Protein AF-A0A519U813-F1 (afdb_monomer_lite)

Secondary structure (DSSP, 8-state):
--STTTTB-TTSPBPTT--B-TT--HHHHIIIIIITT--HHHHHHHSSTT-TT-TTTTTPPTT--HHHHHHHHT-EEEETTEEEEHHHHHHHHHHHHHHHTT--HHHHHHHHHHHHHHHHH-HHHHHHHTTTTPPPPPHHHHHHHHHHHHHHHHHHHHHHHHHHHHHHH-SS------

Sequence (178 aa):
MLTEYSFHNSKGDAIKGATIDLSDQSGQKFIDNEIKNVGLFEYMGNAKGREPLDFKTRNIPVGLTQEGTEQYVYRGMPFEGEIASARDIGNYAAGYVAGVHGFGWGSSRFAFDALQTKQERGTWNTVLYYPFNRVREGLPSQQAQRAGHNIGHSIFQQGQSEREWQKITNPYPREPKW

Structure (mmCIF, N/CA/C/O backbone):
data_AF-A0A519U813-F1
#
_entry.id   AF-A0A519U813-F1
#
loop_
_atom_site.group_PDB
_atom_site.id
_atom_site.type_symbol
_atom_site.label_atom_id
_atom_site.label_alt_id
_atom_site.label_comp_id
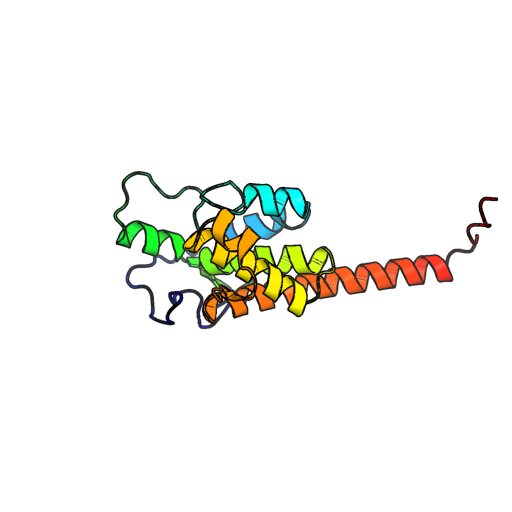_atom_site.label_asym_id
_atom_site.label_entity_id
_atom_site.label_seq_id
_atom_site.pdbx_PDB_ins_code
_atom_site.Cartn_x
_atom_site.Cartn_y
_atom_site.Cartn_z
_atom_site.occupancy
_atom_site.B_iso_or_equiv
_atom_site.auth_seq_id
_atom_site.auth_comp_id
_atom_site.auth_asym_id
_atom_site.auth_atom_id
_atom_site.pdbx_PDB_model_num
ATOM 1 N N . MET A 1 1 ? 0.295 -15.016 7.412 1.00 74.50 1 MET A N 1
ATOM 2 C CA . MET A 1 1 ? -0.099 -13.595 7.372 1.00 74.50 1 MET A CA 1
ATOM 3 C C . MET A 1 1 ? 0.806 -12.879 6.385 1.00 74.50 1 MET A C 1
ATOM 5 O O . MET A 1 1 ? 1.989 -13.197 6.400 1.00 74.50 1 MET A O 1
ATOM 9 N N . LEU A 1 2 ? 0.311 -11.935 5.568 1.00 78.56 2 LEU A N 1
ATOM 10 C CA . LEU A 1 2 ? 1.156 -11.225 4.581 1.00 78.56 2 LEU A CA 1
ATOM 11 C C . LEU A 1 2 ? 2.357 -10.522 5.238 1.00 78.56 2 LEU A C 1
ATOM 13 O O . LEU A 1 2 ? 3.467 -10.557 4.716 1.00 78.56 2 LEU A O 1
ATOM 17 N N . THR A 1 3 ? 2.142 -9.925 6.412 1.00 84.31 3 THR A N 1
ATOM 18 C CA . THR A 1 3 ? 3.210 -9.533 7.338 1.00 84.31 3 THR A CA 1
ATOM 19 C C . THR A 1 3 ? 2.815 -9.934 8.758 1.00 84.31 3 THR A C 1
ATOM 21 O O . THR A 1 3 ? 1.628 -10.075 9.063 1.00 84.31 3 THR A O 1
ATOM 24 N N . GLU A 1 4 ? 3.780 -10.068 9.671 1.00 84.00 4 GLU A N 1
ATOM 25 C CA . GLU A 1 4 ? 3.472 -10.254 11.102 1.00 84.00 4 GLU A CA 1
ATOM 26 C C . GLU A 1 4 ? 2.697 -9.055 11.695 1.00 84.00 4 GLU A C 1
ATOM 28 O O . GLU A 1 4 ? 2.051 -9.161 12.739 1.00 84.00 4 GLU A O 1
ATOM 33 N N . TYR A 1 5 ? 2.677 -7.924 10.979 1.00 85.56 5 TYR A N 1
ATOM 34 C CA . TYR A 1 5 ? 2.067 -6.673 11.403 1.00 85.56 5 TYR A CA 1
ATOM 35 C C . TYR A 1 5 ? 0.745 -6.314 10.708 1.00 85.56 5 TYR A C 1
ATOM 37 O O . TYR A 1 5 ? 0.252 -5.195 10.881 1.00 85.56 5 TYR A O 1
ATOM 45 N N . SER A 1 6 ? 0.119 -7.224 9.952 1.00 85.75 6 SER A N 1
ATOM 46 C CA . SER A 1 6 ? -1.095 -6.884 9.190 1.00 85.75 6 SER A CA 1
ATOM 47 C C . SER A 1 6 ? -2.217 -6.294 10.049 1.00 85.75 6 SER A C 1
ATOM 49 O O . SER A 1 6 ? -2.859 -5.339 9.614 1.00 85.75 6 SER A O 1
ATOM 51 N N . PHE A 1 7 ? -2.402 -6.762 11.285 1.00 92.81 7 PHE A N 1
ATOM 52 C CA . PHE A 1 7 ? -3.404 -6.232 12.224 1.00 92.81 7 PHE A CA 1
ATOM 53 C C . PHE A 1 7 ? -2.808 -5.343 13.323 1.00 92.81 7 PHE A C 1
ATOM 55 O O . PHE A 1 7 ? -3.398 -5.220 14.392 1.00 92.81 7 PHE A O 1
ATOM 62 N N . HIS A 1 8 ? -1.649 -4.729 13.079 1.00 90.94 8 HIS A N 1
ATOM 63 C CA . HIS A 1 8 ? -1.037 -3.777 14.000 1.00 90.94 8 HIS A CA 1
ATOM 64 C C . HIS A 1 8 ? -1.140 -2.349 13.460 1.00 90.94 8 HIS A C 1
ATOM 66 O O . HIS A 1 8 ? -0.935 -2.109 12.266 1.00 90.94 8 HIS A O 1
ATOM 72 N N . ASN A 1 9 ? -1.447 -1.397 14.342 1.00 85.25 9 ASN A N 1
ATOM 73 C CA . ASN A 1 9 ? -1.493 0.021 14.010 1.00 85.25 9 ASN A CA 1
ATOM 74 C C . ASN A 1 9 ? -0.095 0.578 13.682 1.00 85.25 9 ASN A C 1
ATOM 76 O O . ASN A 1 9 ? 0.922 -0.107 13.789 1.00 85.25 9 ASN A O 1
ATOM 80 N N . SER A 1 10 ? -0.011 1.859 13.318 1.00 78.69 10 SER A N 1
ATOM 81 C CA . SER A 1 10 ? 1.269 2.510 13.000 1.00 78.69 10 SER A CA 1
ATOM 82 C C . SER A 1 10 ? 2.272 2.548 14.165 1.00 78.69 10 SER A C 1
ATOM 84 O O . SER A 1 10 ? 3.465 2.718 13.913 1.00 78.69 10 SER A O 1
ATOM 86 N N . LYS A 1 11 ? 1.812 2.372 15.411 1.00 80.38 11 LYS A N 1
ATOM 87 C CA . LYS A 1 11 ? 2.636 2.275 16.628 1.00 80.38 11 LYS A CA 1
ATOM 88 C C . LYS A 1 11 ? 3.070 0.841 16.945 1.00 80.38 11 LYS A C 1
ATOM 90 O O . LYS A 1 11 ? 3.921 0.655 17.806 1.00 80.38 11 LYS A O 1
ATOM 95 N N . GLY A 1 12 ? 2.528 -0.149 16.235 1.00 80.81 12 GLY A N 1
ATOM 96 C CA . GLY A 1 12 ? 2.783 -1.563 16.480 1.00 80.81 12 GLY A CA 1
ATOM 97 C C . GLY A 1 12 ? 1.826 -2.210 17.483 1.00 80.81 12 GLY A C 1
ATOM 98 O O . GLY A 1 12 ? 2.085 -3.338 17.884 1.00 80.81 12 GLY A O 1
ATOM 99 N N . ASP A 1 13 ? 0.729 -1.553 17.874 1.00 87.81 13 ASP A N 1
ATOM 100 C CA . ASP A 1 13 ? -0.281 -2.158 18.752 1.00 87.81 13 ASP A CA 1
ATOM 101 C C . ASP A 1 13 ? -1.292 -2.967 17.938 1.00 87.81 13 ASP A C 1
ATOM 103 O O . ASP A 1 13 ? -1.748 -2.518 16.885 1.00 87.81 13 ASP A O 1
ATOM 107 N N . ALA A 1 14 ? -1.694 -4.134 18.440 1.00 89.75 14 ALA A N 1
ATOM 108 C CA . ALA A 1 14 ? -2.718 -4.949 17.796 1.00 89.75 14 ALA A CA 1
ATOM 109 C C . ALA A 1 14 ? -4.088 -4.246 17.805 1.00 89.75 14 ALA A C 1
ATOM 111 O O . ALA A 1 14 ? -4.540 -3.735 18.834 1.00 89.75 14 ALA A O 1
ATOM 112 N N . ILE A 1 15 ? -4.777 -4.272 16.666 1.00 92.31 15 ILE A N 1
ATOM 113 C CA . ILE A 1 15 ? -6.126 -3.729 16.512 1.00 92.31 15 ILE A CA 1
ATOM 114 C C . ILE A 1 15 ? -7.141 -4.700 17.107 1.00 92.31 15 ILE A C 1
ATOM 116 O O . ILE A 1 15 ? -7.275 -5.843 16.668 1.00 92.31 15 ILE A O 1
ATOM 120 N N . LYS A 1 16 ? -7.894 -4.230 18.101 1.00 91.88 16 LYS A N 1
ATOM 121 C CA . LYS A 1 16 ? -8.955 -5.013 18.741 1.00 91.88 16 LYS A CA 1
ATOM 122 C C . LYS A 1 16 ? -10.251 -4.905 17.938 1.00 91.88 16 LYS A C 1
ATOM 124 O O . LYS A 1 16 ? -10.664 -3.813 17.561 1.00 91.88 16 LYS A O 1
ATOM 129 N N . GLY A 1 17 ? -10.897 -6.046 17.702 1.00 91.06 17 GLY A N 1
ATOM 130 C CA . GLY A 1 17 ? -12.199 -6.112 17.030 1.00 91.06 17 GLY A CA 1
ATOM 131 C C . GLY A 1 17 ? -12.155 -6.039 15.501 1.00 91.06 17 GLY A C 1
ATOM 132 O O . GLY A 1 17 ? -13.211 -5.977 14.881 1.00 91.06 17 GLY A O 1
ATOM 133 N N . ALA A 1 18 ? -10.971 -6.076 14.876 1.00 91.00 18 ALA A N 1
ATOM 134 C CA . ALA A 1 18 ? -10.881 -6.264 13.430 1.00 91.00 18 ALA A CA 1
ATOM 135 C C . ALA A 1 18 ? -11.488 -7.624 13.042 1.00 91.00 18 ALA A C 1
ATOM 137 O O . ALA A 1 18 ? -11.147 -8.658 13.620 1.00 91.00 18 ALA A O 1
ATOM 138 N N . THR A 1 19 ? -12.397 -7.620 12.071 1.00 93.88 19 THR A N 1
ATOM 139 C CA . THR A 1 19 ? -13.039 -8.837 11.569 1.00 93.88 19 THR A CA 1
ATOM 140 C C . THR A 1 19 ? -12.174 -9.488 10.497 1.00 93.88 19 THR A C 1
ATOM 142 O O . THR A 1 19 ? -11.535 -8.793 9.711 1.00 93.88 19 THR A O 1
ATOM 145 N N . ILE A 1 20 ? -12.154 -10.820 10.452 1.00 95.50 20 ILE A N 1
ATOM 146 C CA . ILE A 1 20 ? -11.525 -11.589 9.373 1.00 95.50 20 ILE A CA 1
ATOM 147 C C . ILE A 1 20 ? -12.633 -12.344 8.649 1.00 95.50 20 ILE A C 1
ATOM 149 O O . ILE A 1 20 ? -13.294 -13.188 9.254 1.00 95.50 20 ILE A O 1
ATOM 153 N N . ASP A 1 21 ? -12.824 -12.046 7.369 1.00 96.62 21 ASP A N 1
ATOM 154 C CA . ASP A 1 21 ? -13.773 -12.744 6.508 1.00 96.62 21 ASP A CA 1
ATOM 155 C C . ASP A 1 21 ? -13.008 -13.607 5.500 1.00 96.62 21 ASP A C 1
ATOM 157 O O . ASP A 1 21 ? -12.400 -13.110 4.555 1.00 96.62 21 ASP A O 1
ATOM 161 N N . LEU A 1 22 ? -13.031 -14.927 5.705 1.00 96.62 22 LEU A N 1
ATOM 162 C CA . LEU A 1 22 ? -12.351 -15.889 4.830 1.00 96.62 22 LEU A CA 1
ATOM 163 C C . LEU A 1 22 ? -13.046 -16.067 3.470 1.00 96.62 22 LEU A C 1
ATOM 165 O O . LEU A 1 22 ? -12.470 -16.661 2.560 1.00 96.62 22 LEU A O 1
ATOM 169 N N . SER A 1 23 ? -14.271 -15.564 3.318 1.00 97.12 23 SER A N 1
ATOM 170 C CA . SER A 1 23 ? -14.996 -15.563 2.047 1.00 97.12 23 SER A CA 1
ATOM 171 C C . SER A 1 23 ? -14.751 -14.295 1.222 1.00 97.12 23 SER A C 1
ATOM 173 O O . SER A 1 23 ? -15.007 -14.293 0.015 1.00 97.12 23 SER A O 1
ATOM 175 N N . ASP A 1 24 ? -14.199 -13.241 1.834 1.00 96.62 24 ASP A N 1
ATOM 176 C CA . ASP A 1 24 ? -13.892 -11.986 1.155 1.00 96.62 24 ASP A CA 1
ATOM 177 C C . ASP A 1 24 ? -12.687 -12.158 0.216 1.00 96.62 24 ASP A C 1
ATOM 179 O O . ASP A 1 24 ? -11.536 -12.198 0.625 1.00 96.62 24 ASP A O 1
ATOM 183 N N . GLN A 1 25 ? -12.944 -12.249 -1.086 1.00 96.69 25 GLN A N 1
ATOM 184 C CA . GLN A 1 25 ? -11.894 -12.340 -2.110 1.00 96.69 25 GLN A CA 1
ATOM 185 C C . GLN A 1 25 ? -11.503 -10.966 -2.681 1.00 96.69 25 GLN A C 1
ATOM 187 O O . GLN A 1 25 ? -10.850 -10.887 -3.726 1.00 96.69 25 GLN A O 1
ATOM 192 N N . SER A 1 26 ? -11.947 -9.865 -2.066 1.00 96.62 26 SER A N 1
ATOM 193 C CA . SER A 1 26 ? -11.768 -8.520 -2.618 1.00 96.62 26 SER A CA 1
ATOM 194 C C . SER A 1 26 ? -10.303 -8.096 -2.689 1.00 96.62 26 SER A C 1
ATOM 196 O O . SER A 1 26 ? -9.937 -7.410 -3.641 1.00 96.62 26 SER A O 1
ATOM 198 N N . GLY A 1 27 ? -9.461 -8.542 -1.753 1.00 96.19 27 GLY A N 1
ATOM 199 C CA . GLY A 1 27 ? -8.024 -8.261 -1.749 1.00 96.19 27 GLY A CA 1
ATOM 200 C C . GLY A 1 27 ? -7.301 -8.837 -2.961 1.00 96.19 27 GLY A C 1
ATOM 201 O O . GLY A 1 27 ? -6.591 -8.123 -3.667 1.00 96.19 27 GLY A O 1
ATOM 202 N N . GLN A 1 28 ? -7.544 -10.117 -3.249 1.00 96.69 28 GLN A N 1
ATOM 203 C CA . GLN A 1 28 ? -6.954 -10.789 -4.406 1.00 96.69 28 GLN A CA 1
ATOM 204 C C . GLN A 1 28 ? -7.470 -10.184 -5.720 1.00 96.69 28 GLN A C 1
ATOM 206 O O . GLN A 1 28 ? -6.686 -9.806 -6.589 1.00 96.69 28 GLN A O 1
ATOM 211 N N . LYS A 1 29 ? -8.792 -9.981 -5.828 1.00 97.06 29 LYS A N 1
ATOM 212 C CA . LYS A 1 29 ? -9.416 -9.355 -7.006 1.00 97.06 29 LYS A CA 1
ATOM 213 C C . LYS A 1 29 ? -8.902 -7.940 -7.266 1.00 97.06 29 LYS A C 1
ATOM 215 O O . LYS A 1 29 ? -8.771 -7.560 -8.425 1.00 97.06 29 LYS A O 1
ATOM 220 N N . PHE A 1 30 ? -8.620 -7.174 -6.215 1.00 97.00 30 PHE A N 1
ATOM 221 C CA . PHE A 1 30 ? -8.056 -5.834 -6.334 1.00 97.00 30 PHE A CA 1
ATOM 222 C C . PHE A 1 30 ? -6.684 -5.868 -7.014 1.00 97.00 30 PHE A C 1
ATOM 224 O O . PHE A 1 30 ? -6.471 -5.152 -7.990 1.00 97.00 30 PHE A O 1
ATOM 231 N N . ILE A 1 31 ? -5.778 -6.745 -6.569 1.00 96.56 31 ILE A N 1
ATOM 232 C CA . ILE A 1 31 ? -4.461 -6.866 -7.204 1.00 96.56 31 ILE A CA 1
ATOM 233 C C . ILE A 1 31 ? -4.577 -7.354 -8.650 1.00 96.56 31 ILE A C 1
ATOM 235 O O . ILE A 1 31 ? -4.025 -6.725 -9.556 1.00 96.56 31 ILE A O 1
ATOM 239 N N . ASP A 1 32 ? -5.334 -8.426 -8.876 1.00 95.94 32 ASP A N 1
ATOM 240 C CA . ASP A 1 32 ? -5.379 -9.100 -10.175 1.00 95.94 32 ASP A CA 1
ATOM 241 C C . ASP A 1 32 ? -6.085 -8.281 -11.261 1.00 95.94 32 ASP A C 1
ATOM 243 O O . ASP A 1 32 ? -5.630 -8.262 -12.407 1.00 95.94 32 ASP A O 1
ATOM 247 N N . ASN A 1 33 ? -7.175 -7.595 -10.905 1.00 95.75 33 ASN A N 1
ATOM 248 C CA . ASN A 1 33 ? -8.047 -6.935 -11.877 1.00 95.75 33 ASN A CA 1
ATOM 249 C C . ASN A 1 33 ? -7.848 -5.419 -11.936 1.00 95.75 33 ASN A C 1
ATOM 251 O O . ASN A 1 33 ? -8.016 -4.834 -13.002 1.00 95.75 33 ASN A O 1
ATOM 255 N N . GLU A 1 34 ? -7.529 -4.778 -10.808 1.00 95.31 34 GLU A N 1
ATOM 256 C CA . GLU A 1 34 ? -7.496 -3.313 -10.710 1.00 95.31 34 GLU A CA 1
ATOM 257 C C . GLU A 1 34 ? -6.060 -2.768 -10.702 1.00 95.31 34 GLU A C 1
ATOM 259 O O . GLU A 1 34 ? -5.819 -1.691 -11.236 1.00 95.31 34 GLU A O 1
ATOM 264 N N . ILE A 1 35 ? -5.093 -3.502 -10.136 1.00 96.44 35 ILE A N 1
ATOM 265 C CA . ILE A 1 35 ? -3.718 -3.007 -9.943 1.00 96.44 35 ILE A CA 1
ATOM 266 C C . ILE A 1 35 ? -2.729 -3.519 -10.983 1.00 96.44 35 ILE A C 1
ATOM 268 O O . ILE A 1 35 ? -1.840 -2.774 -11.389 1.00 96.44 35 ILE A O 1
ATOM 272 N N . LYS A 1 36 ? -2.857 -4.764 -11.447 1.00 91.50 36 LYS A N 1
ATOM 273 C CA . LYS A 1 36 ? -1.840 -5.408 -12.293 1.00 91.50 36 LYS A CA 1
ATOM 274 C C . LYS A 1 36 ? -1.426 -4.592 -13.527 1.00 91.50 36 LYS A C 1
ATOM 276 O O . LYS A 1 36 ? -0.255 -4.627 -13.895 1.00 91.50 36 LYS A O 1
ATOM 281 N N . ASN A 1 37 ? -2.363 -3.845 -14.116 1.00 90.75 37 ASN A N 1
ATOM 282 C CA . ASN A 1 37 ? -2.164 -3.046 -15.331 1.00 90.75 37 ASN A CA 1
ATOM 283 C C . ASN A 1 37 ? -2.399 -1.537 -15.127 1.00 90.75 37 ASN A C 1
ATOM 285 O O . ASN A 1 37 ? -2.507 -0.804 -16.109 1.00 90.75 37 ASN A O 1
ATOM 289 N N . VAL A 1 38 ? -2.511 -1.068 -13.880 1.00 93.12 38 VAL A N 1
ATOM 290 C CA . VAL A 1 38 ? -2.798 0.345 -13.601 1.00 93.12 38 VAL A CA 1
ATOM 291 C C . VAL A 1 38 ? -1.609 1.229 -13.974 1.00 93.12 38 VAL A C 1
ATOM 293 O O . VAL A 1 38 ? -0.455 0.889 -13.702 1.00 93.12 38 VAL A O 1
ATOM 296 N N . GLY A 1 39 ? -1.875 2.395 -14.563 1.00 92.56 39 GLY A N 1
ATOM 297 C CA . GLY A 1 39 ? -0.831 3.390 -14.795 1.00 92.56 39 GLY A CA 1
ATOM 298 C C . GLY A 1 39 ? -0.383 4.061 -13.491 1.00 92.56 39 GLY A C 1
ATOM 299 O O . GLY A 1 39 ? -1.193 4.313 -12.601 1.00 92.56 39 GLY A O 1
ATOM 300 N N . LEU A 1 40 ? 0.896 4.437 -13.380 1.00 89.69 40 LEU A N 1
ATOM 301 C CA . LEU A 1 40 ? 1.428 5.122 -12.189 1.00 89.69 40 LEU A CA 1
ATOM 302 C C . LEU A 1 40 ? 0.616 6.365 -11.789 1.00 89.69 40 LEU A C 1
ATOM 304 O O . LEU A 1 40 ? 0.255 6.530 -10.625 1.00 89.69 40 LEU A O 1
ATOM 308 N N . PHE A 1 41 ? 0.334 7.252 -12.747 1.00 86.81 41 PHE A N 1
ATOM 309 C CA . PHE A 1 41 ? -0.386 8.498 -12.469 1.00 86.81 41 PHE A CA 1
ATOM 310 C C . PHE A 1 41 ? -1.850 8.255 -12.106 1.00 86.81 41 PHE A C 1
ATOM 312 O O . PHE A 1 41 ? -2.380 8.934 -11.228 1.00 86.81 41 PHE A O 1
ATOM 319 N N . GLU A 1 42 ? -2.478 7.266 -12.738 1.00 90.38 42 GLU A N 1
ATOM 320 C CA . GLU A 1 42 ? -3.828 6.822 -12.402 1.00 90.38 42 GLU A CA 1
ATOM 321 C C . GLU A 1 42 ? -3.877 6.288 -10.967 1.00 90.38 42 GLU A C 1
ATOM 323 O O . GLU A 1 42 ? -4.726 6.713 -10.180 1.00 90.38 42 GLU A O 1
ATOM 328 N N . TYR A 1 43 ? -2.909 5.453 -10.582 1.00 91.56 43 TYR A N 1
ATOM 329 C CA . TYR A 1 43 ? -2.791 4.961 -9.214 1.00 91.56 43 TYR A CA 1
ATOM 330 C C . TYR A 1 43 ? -2.616 6.107 -8.210 1.00 91.56 43 TYR A C 1
ATOM 332 O O . TYR A 1 43 ? -3.387 6.237 -7.262 1.00 91.56 43 TYR A O 1
ATOM 340 N N . MET A 1 44 ? -1.661 7.014 -8.440 1.00 85.00 44 MET A N 1
ATOM 341 C CA . MET A 1 44 ? -1.424 8.174 -7.562 1.00 85.00 44 MET A CA 1
ATOM 342 C C . MET A 1 44 ? -2.630 9.129 -7.472 1.00 85.00 44 MET A C 1
ATOM 344 O O . MET A 1 44 ? -2.829 9.819 -6.461 1.00 85.00 44 MET A O 1
ATOM 348 N N . GLY A 1 45 ? -3.427 9.204 -8.540 1.00 84.31 45 GLY A N 1
ATOM 349 C CA . GLY A 1 45 ? -4.672 9.959 -8.590 1.00 84.31 45 GLY A CA 1
ATOM 350 C C . GLY A 1 45 ? -5.730 9.386 -7.652 1.00 84.31 45 GLY A C 1
ATOM 351 O O . GLY A 1 45 ? -6.299 10.153 -6.875 1.00 84.31 45 GLY A O 1
ATOM 352 N N . ASN A 1 46 ? -5.901 8.060 -7.674 1.00 88.50 46 ASN A N 1
ATOM 353 C CA . ASN A 1 46 ? -7.057 7.352 -7.114 1.00 88.50 46 ASN A CA 1
ATOM 354 C C . ASN A 1 46 ? -6.762 6.490 -5.866 1.00 88.50 46 ASN A C 1
ATOM 356 O O . ASN A 1 46 ? -7.668 5.846 -5.347 1.00 88.50 46 ASN A O 1
ATOM 360 N N . ALA A 1 47 ? -5.523 6.435 -5.367 1.00 85.94 47 ALA A N 1
ATOM 361 C CA . ALA A 1 47 ? -5.136 5.613 -4.208 1.00 85.94 47 ALA A CA 1
ATOM 362 C C . ALA A 1 47 ? -5.094 6.392 -2.875 1.00 85.94 47 ALA A C 1
ATOM 364 O O . ALA A 1 47 ? -4.207 6.185 -2.044 1.00 85.94 47 ALA A O 1
ATOM 365 N N . LYS A 1 48 ? -6.006 7.350 -2.670 1.00 83.38 48 LYS A N 1
ATOM 366 C CA . LYS A 1 48 ? -6.046 8.204 -1.466 1.00 83.38 48 LYS A CA 1
ATOM 367 C C . LYS A 1 48 ? -7.475 8.561 -1.068 1.00 83.38 48 LYS A C 1
ATOM 369 O O . LYS A 1 48 ? -8.306 8.753 -1.933 1.00 83.38 48 LYS A O 1
ATOM 374 N N . GLY A 1 49 ? -7.739 8.770 0.218 1.00 76.69 49 GLY A N 1
ATOM 375 C CA . GLY A 1 49 ? -8.923 9.504 0.676 1.00 76.69 49 GLY A CA 1
ATOM 376 C C . GLY A 1 49 ? -10.273 8.897 0.276 1.00 76.69 49 GLY A C 1
ATOM 377 O O . GLY A 1 49 ? -11.178 9.657 -0.047 1.00 76.69 49 GLY A O 1
ATOM 378 N N . ARG A 1 50 ? -10.419 7.565 0.342 1.00 82.75 50 ARG A N 1
ATOM 379 C CA . ARG A 1 50 ? -11.630 6.799 -0.050 1.00 82.75 50 ARG A CA 1
ATOM 380 C C . ARG A 1 50 ? -11.892 6.691 -1.551 1.00 82.75 50 ARG A C 1
ATOM 382 O O . ARG A 1 50 ? -12.939 6.179 -1.941 1.00 82.75 50 ARG A O 1
ATOM 389 N N . GLU A 1 51 ? -10.948 7.126 -2.374 1.00 87.69 51 GLU A N 1
ATOM 390 C CA . GLU A 1 51 ? -10.983 6.907 -3.819 1.00 87.69 51 GLU A CA 1
ATOM 391 C C . GLU A 1 51 ? -10.888 5.399 -4.163 1.00 87.69 51 GLU A C 1
ATOM 393 O O . GLU A 1 51 ? -10.466 4.596 -3.320 1.00 87.69 51 GLU A O 1
ATOM 398 N N . PRO A 1 52 ? -11.263 4.974 -5.387 1.00 88.75 52 PRO A N 1
ATOM 399 C CA . PRO A 1 52 ? -11.437 3.556 -5.729 1.00 88.75 52 PRO A CA 1
ATOM 400 C C . PRO A 1 52 ? -10.222 2.647 -5.484 1.00 88.75 52 PRO A C 1
ATOM 402 O O . PRO A 1 52 ? -10.396 1.475 -5.132 1.00 88.75 52 PRO A O 1
ATOM 405 N N . LEU A 1 53 ? -9.002 3.183 -5.628 1.00 91.69 53 LEU A N 1
ATOM 406 C CA . LEU A 1 53 ? -7.755 2.435 -5.436 1.00 91.69 53 LEU A CA 1
ATOM 407 C C . LEU A 1 53 ? -7.194 2.558 -4.010 1.00 91.69 53 LEU A C 1
ATOM 409 O O . LEU A 1 53 ? -6.178 1.944 -3.691 1.00 91.69 53 LEU A O 1
ATOM 413 N N . ASP A 1 54 ? -7.854 3.305 -3.118 1.00 90.88 54 ASP A N 1
ATOM 414 C CA . ASP A 1 54 ? -7.540 3.328 -1.687 1.00 90.88 54 ASP A CA 1
ATOM 415 C C . ASP A 1 54 ? -8.202 2.134 -0.981 1.00 90.88 54 ASP A C 1
ATOM 417 O O . ASP A 1 54 ? -9.155 2.275 -0.215 1.00 90.88 54 ASP A O 1
ATOM 421 N N . PHE A 1 55 ? -7.713 0.921 -1.259 1.00 95.12 55 PHE A N 1
ATOM 422 C CA . PHE A 1 55 ? -8.342 -0.343 -0.843 1.00 95.12 55 PHE A CA 1
ATOM 423 C C . PHE A 1 55 ? -8.715 -0.422 0.649 1.00 95.12 55 PHE A C 1
ATOM 425 O O . PHE A 1 55 ? -9.739 -1.001 1.036 1.00 95.12 55 PHE A O 1
ATOM 432 N N . LYS A 1 56 ? -7.888 0.184 1.504 1.00 91.88 56 LYS A N 1
ATOM 433 C CA . LYS A 1 56 ? -8.083 0.175 2.956 1.00 91.88 56 LYS A CA 1
ATOM 434 C C . LYS A 1 56 ? -9.264 1.041 3.396 1.00 91.88 56 LYS A C 1
ATOM 436 O O . LYS A 1 56 ? -9.921 0.687 4.370 1.00 91.88 56 LYS A O 1
ATOM 441 N N . THR A 1 57 ? -9.565 2.129 2.682 1.00 91.12 57 THR A N 1
ATOM 442 C CA . THR A 1 57 ? -10.647 3.058 3.046 1.00 91.12 57 THR A CA 1
ATOM 443 C C . THR A 1 57 ? -11.843 3.041 2.093 1.00 91.12 57 THR A C 1
ATOM 445 O O . THR A 1 57 ? -12.892 3.603 2.423 1.00 91.12 57 THR A O 1
ATOM 448 N N . ARG A 1 58 ? -11.726 2.383 0.934 1.00 89.56 58 ARG A N 1
ATOM 449 C CA . ARG A 1 58 ? -12.826 2.276 -0.025 1.00 89.56 58 ARG A CA 1
ATOM 450 C C . ARG A 1 58 ? -14.029 1.575 0.599 1.00 89.56 58 ARG A C 1
ATOM 452 O O . ARG A 1 58 ? -13.893 0.605 1.351 1.00 89.56 58 ARG A O 1
ATOM 459 N N . ASN A 1 59 ? -15.214 2.075 0.262 1.00 89.81 59 ASN A N 1
ATOM 460 C CA . ASN A 1 59 ? -16.501 1.562 0.734 1.00 89.81 59 ASN A CA 1
ATOM 461 C C . ASN A 1 59 ? -16.667 1.532 2.264 1.00 89.81 59 ASN A C 1
ATOM 463 O O . ASN A 1 59 ? -17.521 0.798 2.754 1.00 89.81 59 ASN A O 1
ATOM 467 N N . ILE A 1 60 ? -15.892 2.322 3.025 1.00 89.94 60 ILE A N 1
ATOM 468 C CA . ILE A 1 60 ? -16.158 2.516 4.458 1.00 89.94 60 ILE A CA 1
ATOM 469 C C . ILE A 1 60 ? -17.626 2.947 4.636 1.00 89.94 60 ILE A C 1
ATOM 471 O O . ILE A 1 60 ? -18.023 3.965 4.055 1.00 89.94 60 ILE A O 1
ATOM 475 N N . PRO A 1 61 ? -18.422 2.229 5.452 1.00 89.44 61 PRO A N 1
ATOM 476 C CA . PRO A 1 61 ? -19.787 2.628 5.760 1.00 89.44 61 PRO A CA 1
ATOM 477 C C . PRO A 1 61 ? -19.857 4.031 6.374 1.00 89.44 61 PRO A C 1
ATOM 479 O O . PRO A 1 61 ? -19.043 4.416 7.219 1.00 89.44 61 PRO A O 1
ATOM 482 N N . VAL A 1 62 ? -20.855 4.809 5.958 1.00 88.88 62 VAL A N 1
ATOM 483 C CA . VAL A 1 62 ? -21.118 6.131 6.539 1.00 88.88 62 VAL A CA 1
ATOM 484 C C . VAL A 1 62 ? -21.660 5.960 7.960 1.00 88.88 62 VAL A C 1
ATOM 486 O O . VAL A 1 62 ? -22.477 5.080 8.215 1.00 88.88 62 VAL A O 1
ATOM 489 N N . GLY A 1 63 ? -21.217 6.816 8.883 1.00 88.88 63 GLY A N 1
ATOM 490 C CA . GLY A 1 63 ? -21.719 6.836 10.261 1.00 88.88 63 GLY A CA 1
ATOM 491 C C . GLY A 1 63 ? -21.004 5.893 11.231 1.00 88.88 63 GLY A C 1
ATOM 492 O O . GLY A 1 63 ? -21.438 5.779 12.374 1.00 88.88 63 GLY A O 1
ATOM 493 N N . LEU A 1 64 ? -19.907 5.243 10.821 1.00 90.06 64 LEU A N 1
ATOM 494 C CA . LEU A 1 64 ? -19.066 4.494 11.756 1.00 90.06 64 LEU A CA 1
ATOM 495 C C . LEU A 1 64 ? -18.415 5.415 12.793 1.00 90.06 64 LEU A C 1
ATOM 497 O O . LEU A 1 64 ? -18.025 6.548 12.499 1.00 90.06 64 LEU A O 1
ATOM 501 N N . THR A 1 65 ? -18.238 4.882 14.002 1.00 94.31 65 THR A N 1
ATOM 502 C CA . THR A 1 65 ? -17.384 5.494 15.022 1.00 94.31 65 THR A CA 1
ATOM 503 C C . THR A 1 65 ? -15.923 5.503 14.557 1.00 94.31 65 THR A C 1
ATOM 505 O O . THR A 1 65 ? -15.547 4.831 13.589 1.00 94.31 65 THR A O 1
ATOM 508 N N . GLN A 1 66 ? -15.068 6.251 15.258 1.00 89.50 66 GLN A N 1
ATOM 509 C CA . GLN A 1 66 ? -13.625 6.221 15.003 1.00 89.50 66 GLN A CA 1
ATOM 510 C C . GLN A 1 66 ? -13.063 4.795 15.129 1.00 89.50 66 GLN A C 1
ATOM 512 O O . GLN A 1 66 ? -12.320 4.354 14.257 1.00 89.50 66 GLN A O 1
ATOM 517 N N . GLU A 1 67 ? -13.477 4.063 16.164 1.00 90.69 67 GLU A N 1
ATOM 518 C CA . GLU A 1 67 ? -13.087 2.666 16.377 1.00 90.69 67 GLU A CA 1
ATOM 519 C C . GLU A 1 67 ? -13.589 1.756 15.249 1.00 90.69 67 GLU A C 1
ATOM 521 O O . GLU A 1 67 ? -12.808 0.995 14.687 1.00 90.69 67 GLU A O 1
ATOM 526 N N . GLY A 1 68 ? -14.857 1.882 14.839 1.00 93.25 68 GLY A N 1
ATOM 527 C CA . GLY A 1 68 ? -15.399 1.092 13.728 1.00 93.25 68 GLY A CA 1
ATOM 528 C C . GLY A 1 68 ? -14.696 1.384 12.399 1.00 93.25 68 GLY A C 1
ATOM 529 O O . GLY A 1 68 ? -14.477 0.485 11.589 1.00 93.25 68 GLY A O 1
ATOM 530 N N . THR A 1 69 ? -14.280 2.635 12.188 1.00 92.38 69 THR A N 1
ATOM 531 C CA . THR A 1 69 ? -13.474 3.027 11.025 1.00 92.38 69 THR A CA 1
ATOM 532 C C . THR A 1 69 ? -12.099 2.363 11.060 1.00 92.38 69 THR A C 1
ATOM 534 O O . THR A 1 69 ? -11.646 1.847 10.039 1.00 92.38 69 THR A O 1
ATOM 537 N N . GLU A 1 70 ? -11.440 2.345 12.222 1.00 92.06 70 GLU A N 1
ATOM 538 C CA . GLU A 1 70 ? -10.161 1.657 12.398 1.00 92.06 70 GLU A CA 1
ATOM 539 C C . GLU A 1 70 ? -10.323 0.152 12.153 1.00 92.06 70 GLU A C 1
ATOM 541 O O . GLU A 1 70 ? -9.657 -0.400 11.283 1.00 92.06 70 GLU A O 1
ATOM 546 N N . GLN A 1 71 ? -11.290 -0.502 12.795 1.00 94.19 71 GLN A N 1
ATOM 547 C CA . GLN A 1 71 ? -11.578 -1.924 12.581 1.00 94.19 71 GLN A CA 1
ATOM 548 C C . GLN A 1 71 ? -11.820 -2.259 11.101 1.00 94.19 71 GLN A C 1
ATOM 550 O O . GLN A 1 71 ? -11.292 -3.256 10.612 1.00 94.19 71 GLN A O 1
ATOM 555 N N . TYR A 1 72 ? -12.535 -1.407 10.358 1.00 94.38 72 TYR A N 1
ATOM 556 C CA . TYR A 1 72 ? -12.760 -1.602 8.923 1.00 94.38 72 TYR A CA 1
ATOM 557 C C . TYR A 1 72 ? -11.479 -1.461 8.085 1.00 94.38 72 TYR A C 1
ATOM 559 O O . TYR A 1 72 ? -11.258 -2.241 7.155 1.00 94.38 72 TYR A O 1
ATOM 567 N N . VAL A 1 73 ? -10.617 -0.486 8.396 1.00 94.19 73 VAL A N 1
ATOM 568 C CA . VAL A 1 73 ? -9.312 -0.304 7.725 1.00 94.19 73 VAL A CA 1
ATOM 569 C C . VAL A 1 73 ? -8.420 -1.532 7.908 1.00 94.19 73 VAL A C 1
ATOM 571 O O . VAL A 1 73 ? -7.669 -1.900 7.001 1.00 94.19 73 VAL A O 1
ATOM 574 N N . TYR A 1 74 ? -8.534 -2.184 9.062 1.00 95.38 74 TYR A N 1
ATOM 575 C CA . TYR A 1 74 ? -7.791 -3.392 9.396 1.00 95.38 74 TYR A CA 1
ATOM 576 C C . TYR A 1 74 ? -8.589 -4.681 9.182 1.00 95.38 74 TYR A C 1
ATOM 578 O O . TYR A 1 74 ? -8.122 -5.726 9.619 1.00 95.38 74 TYR A O 1
ATOM 586 N N . ARG A 1 75 ? -9.737 -4.659 8.489 1.00 95.88 75 ARG A N 1
ATOM 587 C CA . ARG A 1 75 ? -10.488 -5.886 8.172 1.00 95.88 75 ARG A CA 1
ATOM 588 C C . ARG A 1 75 ? -9.607 -6.871 7.399 1.00 95.88 75 ARG A C 1
ATOM 590 O O . ARG A 1 75 ? -8.845 -6.465 6.518 1.00 95.88 75 ARG A O 1
ATOM 597 N N . GLY A 1 76 ? -9.693 -8.140 7.762 1.00 96.25 76 GLY A N 1
ATOM 598 C CA . GLY A 1 76 ? -8.866 -9.224 7.258 1.00 96.25 76 GLY A CA 1
ATOM 599 C C . GLY A 1 76 ? -9.559 -10.058 6.196 1.00 96.25 76 GLY A C 1
ATOM 600 O O . GLY A 1 76 ? -10.763 -10.286 6.273 1.00 96.25 76 GLY A O 1
ATOM 601 N N . MET A 1 77 ? -8.774 -10.549 5.244 1.00 97.50 77 MET A N 1
ATOM 602 C CA . MET A 1 77 ? -9.233 -11.416 4.162 1.00 97.50 77 MET A CA 1
ATOM 603 C C . MET A 1 77 ? -8.087 -12.286 3.619 1.00 97.50 77 MET A C 1
ATOM 605 O O . MET A 1 77 ? -6.917 -11.954 3.852 1.00 97.50 77 MET A O 1
ATOM 609 N N . PRO A 1 78 ? -8.380 -13.385 2.902 1.00 97.25 78 PRO A N 1
ATOM 610 C CA . PRO A 1 78 ? -7.371 -14.152 2.187 1.00 97.25 78 PRO A CA 1
ATOM 611 C C . PRO A 1 78 ? -6.684 -13.332 1.088 1.00 97.25 78 PRO A C 1
ATOM 613 O O . PRO A 1 78 ? -7.331 -12.612 0.32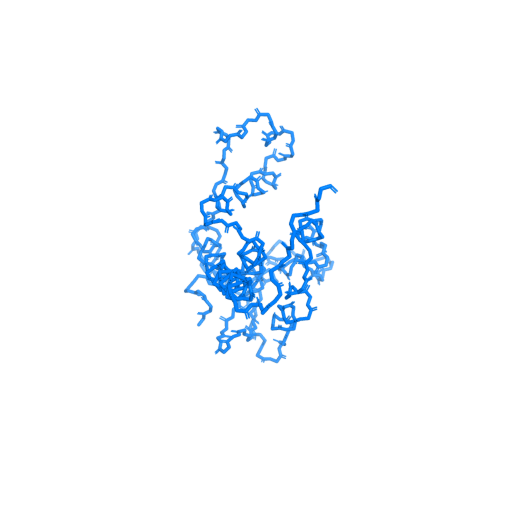5 1.00 97.25 78 PRO A O 1
ATOM 616 N N . PHE A 1 79 ? -5.365 -13.466 0.992 1.00 96.75 79 PHE A N 1
ATOM 617 C CA . PHE A 1 79 ? -4.524 -12.802 0.005 1.00 96.75 79 PHE A CA 1
ATOM 618 C C . PHE A 1 79 ? -3.226 -13.595 -0.195 1.00 96.75 79 PHE A C 1
ATOM 620 O O . PHE A 1 79 ? -2.533 -13.873 0.780 1.00 96.75 79 PHE A O 1
ATOM 627 N N . GLU A 1 80 ? -2.905 -13.981 -1.436 1.00 92.31 80 GLU A N 1
ATOM 628 C CA . GLU A 1 80 ? -1.688 -14.748 -1.780 1.00 92.31 80 GLU A CA 1
ATOM 629 C C . GLU A 1 80 ? -1.450 -16.011 -0.916 1.00 92.31 80 GLU A C 1
ATOM 631 O O . GLU A 1 80 ? -0.322 -16.361 -0.583 1.00 92.31 80 GLU A O 1
ATOM 636 N N . GLY A 1 81 ? -2.522 -16.719 -0.542 1.00 91.25 81 GLY A N 1
ATOM 637 C CA . GLY A 1 81 ? -2.446 -17.927 0.297 1.00 91.25 81 GLY A CA 1
ATOM 638 C C . GLY A 1 81 ? -2.311 -17.658 1.801 1.00 91.25 81 GLY A C 1
ATOM 639 O O . GLY A 1 81 ? -2.327 -18.594 2.594 1.00 91.25 81 GLY A O 1
ATOM 640 N N . GLU A 1 82 ? -2.251 -16.390 2.199 1.00 93.69 82 GLU A N 1
ATOM 641 C CA . GLU A 1 82 ? -2.163 -15.931 3.581 1.00 93.69 82 GLU A CA 1
ATOM 642 C C . GLU A 1 82 ? -3.409 -15.124 3.979 1.00 93.69 82 GLU A C 1
ATOM 644 O O . GLU A 1 82 ? -4.284 -14.848 3.164 1.00 93.69 82 GLU A O 1
ATOM 649 N N . ILE A 1 83 ? -3.498 -14.713 5.247 1.00 94.94 83 ILE A N 1
ATOM 650 C CA . ILE A 1 83 ? -4.460 -13.693 5.694 1.00 94.94 83 ILE A CA 1
ATOM 651 C C . ILE A 1 83 ? -3.753 -12.334 5.736 1.00 94.94 83 ILE A 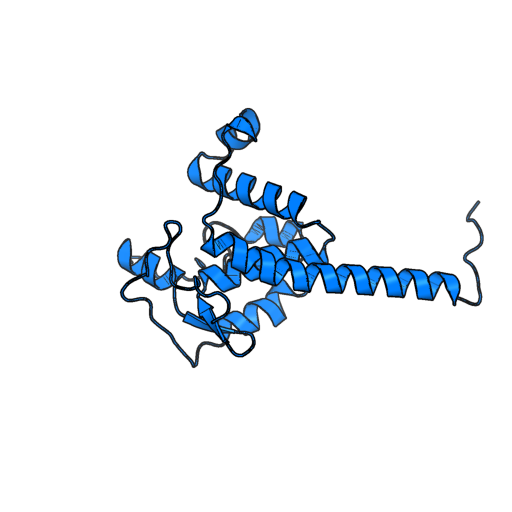C 1
ATOM 653 O O . ILE A 1 83 ? -2.646 -12.217 6.272 1.00 94.94 83 ILE A O 1
ATOM 657 N N . ALA A 1 84 ? -4.390 -11.300 5.192 1.00 95.62 84 ALA A N 1
ATOM 658 C CA . ALA A 1 84 ? -3.885 -9.932 5.195 1.00 95.62 84 ALA A CA 1
ATOM 659 C C . ALA A 1 84 ? -4.994 -8.944 5.560 1.00 95.62 84 ALA A C 1
ATOM 661 O O . ALA A 1 84 ? -6.171 -9.185 5.290 1.00 95.62 84 ALA A O 1
ATOM 662 N N . SER A 1 85 ? -4.620 -7.814 6.158 1.00 96.31 85 SER A N 1
ATOM 663 C CA . SER A 1 85 ? -5.563 -6.718 6.371 1.00 96.31 85 SER A CA 1
ATOM 664 C C . SER A 1 85 ? -5.706 -5.869 5.112 1.00 96.31 85 SER A C 1
ATOM 666 O O . SER A 1 85 ? -4.784 -5.775 4.298 1.00 96.31 85 SER A O 1
ATOM 668 N N . ALA A 1 86 ? -6.832 -5.171 4.978 1.00 95.88 8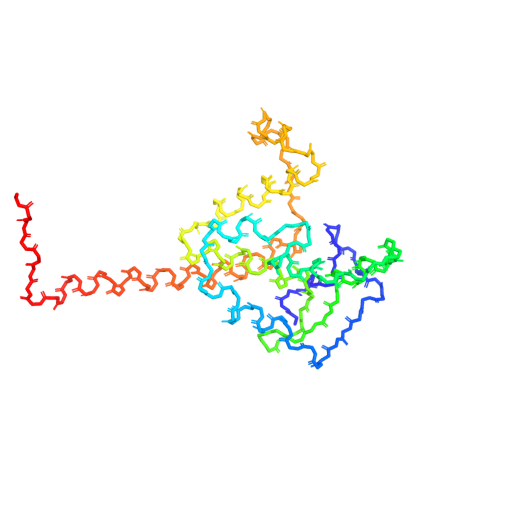6 ALA A N 1
ATOM 669 C CA . ALA A 1 86 ? -7.038 -4.242 3.875 1.00 95.88 86 ALA A CA 1
ATOM 670 C C . ALA A 1 86 ? -5.976 -3.126 3.834 1.00 95.88 86 ALA A C 1
ATOM 672 O O . ALA A 1 86 ? -5.539 -2.729 2.752 1.00 95.88 86 ALA A O 1
ATOM 673 N N . ARG A 1 87 ? -5.491 -2.658 4.995 1.00 94.56 87 ARG A N 1
ATOM 674 C CA . ARG A 1 87 ? -4.318 -1.769 5.076 1.00 94.56 87 ARG A CA 1
ATOM 675 C C . ARG A 1 87 ? -3.100 -2.377 4.384 1.00 94.56 87 ARG A C 1
ATOM 677 O O . ARG A 1 87 ? -2.471 -1.702 3.570 1.00 94.56 87 ARG A O 1
ATOM 684 N N . ASP A 1 88 ? -2.758 -3.612 4.731 1.00 95.44 88 ASP A N 1
ATOM 685 C CA . ASP A 1 88 ? -1.569 -4.279 4.205 1.00 95.44 88 ASP A CA 1
ATOM 686 C C . ASP A 1 88 ? -1.676 -4.553 2.710 1.00 95.44 88 ASP A C 1
ATOM 688 O O . ASP A 1 88 ? -0.719 -4.297 1.989 1.00 95.44 88 ASP A O 1
ATOM 692 N N . ILE A 1 89 ? -2.849 -4.955 2.224 1.00 96.88 89 ILE A N 1
ATOM 693 C CA . ILE A 1 89 ? -3.098 -5.139 0.788 1.00 96.88 89 ILE A CA 1
ATOM 694 C C . ILE A 1 89 ? -2.940 -3.811 0.031 1.00 96.88 89 ILE A C 1
ATOM 696 O O . ILE A 1 89 ? -2.289 -3.766 -1.010 1.00 96.88 89 ILE A O 1
ATOM 700 N N . GLY A 1 90 ? -3.466 -2.701 0.563 1.00 95.31 90 GLY A N 1
ATOM 701 C CA . GLY A 1 90 ? -3.278 -1.378 -0.047 1.00 95.31 90 GLY A CA 1
ATOM 702 C C . GLY A 1 90 ? -1.809 -0.929 -0.072 1.00 95.31 90 GLY A C 1
ATOM 703 O O . GLY A 1 90 ? -1.333 -0.371 -1.060 1.00 95.31 90 GLY A O 1
ATOM 704 N N . ASN A 1 91 ? -1.059 -1.215 0.992 1.00 95.25 91 ASN A N 1
ATOM 705 C CA . ASN A 1 91 ? 0.375 -0.934 1.063 1.00 95.25 91 ASN A CA 1
ATOM 706 C C . ASN A 1 91 ? 1.191 -1.819 0.113 1.00 95.25 91 ASN A C 1
ATOM 708 O O . ASN A 1 91 ? 2.092 -1.323 -0.564 1.00 95.25 91 ASN A O 1
ATOM 712 N N . TYR A 1 92 ? 0.843 -3.101 0.024 1.00 96.69 92 TYR A N 1
ATOM 713 C CA . TYR A 1 92 ? 1.395 -4.038 -0.944 1.00 96.69 92 TYR A CA 1
ATOM 714 C C . TYR A 1 92 ? 1.161 -3.544 -2.373 1.00 96.69 92 TYR A C 1
ATOM 716 O O . TYR A 1 92 ? 2.114 -3.454 -3.143 1.00 96.69 92 TYR A O 1
ATOM 724 N N . ALA A 1 93 ? -0.060 -3.114 -2.709 1.00 96.81 93 ALA A N 1
ATOM 725 C CA . ALA A 1 93 ? -0.382 -2.543 -4.016 1.00 96.81 93 ALA A CA 1
ATOM 726 C C . ALA A 1 93 ? 0.478 -1.313 -4.346 1.00 96.81 93 ALA A C 1
ATOM 728 O O . ALA A 1 93 ? 1.032 -1.226 -5.440 1.00 96.81 93 ALA A O 1
ATOM 729 N N . ALA A 1 94 ? 0.667 -0.394 -3.392 1.00 95.31 94 ALA A N 1
ATOM 730 C CA . ALA A 1 94 ? 1.521 0.779 -3.592 1.00 95.31 94 ALA A CA 1
ATOM 731 C C . ALA A 1 94 ? 2.979 0.385 -3.883 1.00 95.31 94 ALA A C 1
ATOM 733 O O . ALA A 1 94 ? 3.611 0.939 -4.787 1.00 95.31 94 ALA A O 1
ATOM 734 N N . GLY A 1 95 ? 3.492 -0.601 -3.141 1.00 96.81 95 GLY A N 1
ATOM 735 C CA . GLY A 1 95 ? 4.792 -1.214 -3.384 1.00 96.81 95 GLY A CA 1
ATOM 736 C C . GLY A 1 95 ? 4.895 -1.819 -4.781 1.00 96.81 95 GLY A C 1
ATOM 737 O O . GLY A 1 95 ? 5.810 -1.480 -5.532 1.00 96.81 95 GLY A O 1
ATOM 738 N N . TYR A 1 96 ? 3.933 -2.671 -5.136 1.00 97.69 96 TYR A N 1
ATOM 739 C CA . TYR A 1 96 ? 3.854 -3.355 -6.422 1.00 97.69 96 TYR A CA 1
ATOM 740 C C . TYR A 1 96 ? 3.862 -2.365 -7.587 1.00 97.69 96 TYR A C 1
ATOM 742 O O . TYR A 1 96 ? 4.715 -2.476 -8.467 1.00 97.69 96 TYR A O 1
ATOM 750 N N . VAL A 1 97 ? 2.993 -1.346 -7.555 1.00 97.19 97 VAL A N 1
ATOM 751 C CA . VAL A 1 97 ? 2.900 -0.320 -8.607 1.00 97.19 97 VAL A CA 1
ATOM 752 C C . VAL A 1 97 ? 4.220 0.433 -8.766 1.00 97.19 97 VAL A C 1
ATOM 754 O O . VAL A 1 97 ? 4.677 0.627 -9.893 1.00 97.19 97 VAL A O 1
ATOM 757 N N . ALA A 1 98 ? 4.869 0.826 -7.667 1.00 96.19 98 ALA A N 1
ATOM 758 C CA . ALA A 1 98 ? 6.176 1.476 -7.735 1.00 96.19 98 ALA A CA 1
ATOM 759 C C . ALA A 1 98 ? 7.242 0.547 -8.348 1.00 96.19 98 ALA A C 1
ATOM 761 O O . ALA A 1 98 ? 8.030 0.972 -9.197 1.00 96.19 98 ALA A O 1
ATOM 762 N N . GLY A 1 99 ? 7.231 -0.731 -7.962 1.00 96.81 99 GLY A N 1
ATOM 763 C CA . GLY A 1 99 ? 8.146 -1.750 -8.466 1.00 96.81 99 GLY A CA 1
ATOM 764 C C . GLY A 1 99 ? 8.010 -1.989 -9.972 1.00 96.81 99 GLY A C 1
ATOM 765 O O . GLY A 1 99 ? 9.012 -1.895 -10.682 1.00 96.81 99 GLY A O 1
ATOM 766 N N . VAL A 1 100 ? 6.791 -2.236 -10.474 1.00 96.81 100 VAL A N 1
ATOM 767 C CA . VAL A 1 100 ? 6.549 -2.517 -11.908 1.00 96.81 100 VAL A CA 1
ATOM 768 C C . VAL A 1 100 ? 6.858 -1.320 -12.809 1.00 96.81 100 VAL A C 1
ATOM 770 O O . VAL A 1 100 ? 7.206 -1.498 -13.973 1.00 96.81 100 VAL A O 1
ATOM 773 N N . HIS A 1 101 ? 6.805 -0.100 -12.265 1.00 95.25 101 HIS A N 1
ATOM 774 C CA . HIS A 1 101 ? 7.218 1.124 -12.958 1.00 95.25 101 HIS A CA 1
ATOM 775 C C . HIS A 1 101 ? 8.718 1.438 -12.808 1.00 95.25 101 HIS A C 1
ATOM 777 O O . HIS A 1 101 ? 9.173 2.499 -13.232 1.00 95.25 101 HIS A O 1
ATOM 783 N N . GLY A 1 102 ? 9.503 0.525 -12.228 1.00 93.69 102 GLY A N 1
ATOM 784 C CA . GLY A 1 102 ? 10.962 0.607 -12.198 1.00 93.69 102 GLY A CA 1
ATOM 785 C C . GLY A 1 102 ? 11.544 1.494 -11.098 1.00 93.69 102 GLY A C 1
ATOM 786 O O . GLY A 1 102 ? 12.754 1.723 -11.083 1.00 93.69 102 GLY A O 1
ATOM 787 N N . PHE A 1 103 ? 10.740 1.975 -10.145 1.00 94.81 103 PHE A N 1
ATOM 788 C CA . PHE A 1 103 ? 11.287 2.699 -9.001 1.00 94.81 103 PHE A CA 1
ATOM 789 C C . PHE A 1 103 ? 12.080 1.737 -8.121 1.00 94.81 103 PHE A C 1
ATOM 791 O O . PHE A 1 103 ? 11.599 0.667 -7.758 1.00 94.81 103 PHE A O 1
ATOM 798 N N . GLY A 1 104 ? 13.296 2.121 -7.737 1.00 94.56 104 GLY A N 1
ATOM 799 C CA . GLY A 1 104 ? 14.037 1.420 -6.694 1.00 94.56 104 GLY A CA 1
ATOM 800 C C . GLY A 1 104 ? 13.354 1.553 -5.328 1.00 94.56 104 GLY A C 1
ATOM 801 O O . GLY A 1 104 ? 12.479 2.396 -5.113 1.00 94.56 104 GLY A O 1
ATOM 802 N N . TRP A 1 105 ? 13.777 0.741 -4.361 1.00 95.25 105 TRP A N 1
ATOM 803 C CA . TRP A 1 105 ? 13.193 0.795 -3.018 1.00 95.25 105 TRP A CA 1
ATOM 804 C C . TRP A 1 105 ? 13.416 2.140 -2.335 1.00 95.25 105 TRP A C 1
ATOM 806 O O . TRP A 1 105 ? 12.490 2.682 -1.748 1.00 95.25 105 TRP A O 1
ATOM 816 N N . GLY A 1 106 ? 14.616 2.715 -2.456 1.00 92.06 106 GLY A N 1
ATOM 817 C CA . GLY A 1 106 ? 14.937 4.003 -1.839 1.00 92.06 106 GLY A CA 1
ATOM 818 C C . GLY A 1 106 ? 14.066 5.153 -2.352 1.00 92.06 106 GLY A C 1
ATOM 819 O O . GLY A 1 106 ? 13.608 5.965 -1.553 1.00 92.06 106 GLY A O 1
ATOM 820 N N . SER A 1 107 ? 13.782 5.203 -3.659 1.00 90.75 107 SER A N 1
ATOM 821 C CA . SER A 1 107 ? 12.899 6.224 -4.239 1.00 90.75 107 SER A CA 1
ATOM 822 C C . SER A 1 107 ? 11.432 5.975 -3.890 1.00 90.75 107 SER A C 1
ATOM 824 O O . SER A 1 107 ? 10.732 6.913 -3.515 1.00 90.75 107 SER A O 1
ATOM 826 N N . SER A 1 108 ? 10.986 4.717 -3.902 1.00 92.81 108 SER A N 1
ATOM 827 C CA . SER A 1 108 ? 9.646 4.331 -3.431 1.00 92.81 108 SER A CA 1
ATOM 828 C C . SER A 1 108 ? 9.445 4.741 -1.965 1.00 92.81 108 SER A C 1
ATOM 830 O O . SER A 1 108 ? 8.485 5.422 -1.612 1.00 92.81 108 SER A O 1
ATOM 832 N N . ARG A 1 109 ? 10.446 4.456 -1.125 1.00 92.62 109 ARG A N 1
ATOM 833 C CA . ARG A 1 109 ? 10.539 4.828 0.292 1.00 92.62 109 ARG A CA 1
ATOM 834 C C . ARG A 1 109 ? 10.945 6.294 0.513 1.00 92.62 109 ARG A C 1
ATOM 836 O O . ARG A 1 109 ? 11.181 6.724 1.636 1.00 92.62 109 ARG A O 1
ATOM 843 N N . PHE A 1 110 ? 11.006 7.108 -0.525 1.00 88.75 110 PHE A N 1
ATOM 844 C CA . PHE A 1 110 ? 10.989 8.562 -0.400 1.00 88.75 110 PHE A CA 1
ATOM 845 C C . PHE A 1 110 ? 9.599 9.083 -0.774 1.00 88.75 110 PHE A C 1
ATOM 847 O O . PHE A 1 110 ? 9.052 9.938 -0.080 1.00 88.75 110 PHE A O 1
ATOM 854 N N . ALA A 1 111 ? 8.987 8.503 -1.808 1.00 87.38 111 ALA A N 1
ATOM 855 C CA . ALA A 1 111 ? 7.652 8.850 -2.269 1.00 87.38 111 ALA A CA 1
ATOM 856 C C . ALA A 1 111 ? 6.556 8.544 -1.234 1.00 87.38 111 ALA A C 1
ATOM 858 O O . ALA A 1 111 ? 5.745 9.432 -0.967 1.00 87.38 111 ALA A O 1
ATOM 859 N N . PHE A 1 112 ? 6.527 7.361 -0.596 1.00 90.38 112 PHE A N 1
ATOM 860 C CA . PHE A 1 112 ? 5.434 7.096 0.358 1.00 90.38 112 PHE A CA 1
ATOM 861 C C . PHE A 1 112 ? 5.526 7.955 1.640 1.00 90.38 112 PHE A C 1
ATOM 863 O O . PHE A 1 112 ? 4.509 8.270 2.234 1.00 90.38 112 PHE A O 1
ATOM 870 N N . ASP A 1 113 ? 6.708 8.459 2.022 1.00 88.81 113 ASP A N 1
ATOM 871 C CA . ASP A 1 113 ? 6.895 9.309 3.225 1.00 88.81 113 ASP A CA 1
ATOM 872 C C . ASP A 1 113 ? 6.458 10.720 2.877 1.00 88.81 113 ASP A C 1
ATOM 874 O O . ASP A 1 113 ? 5.844 11.394 3.696 1.00 88.81 113 ASP A O 1
ATOM 878 N N . ALA A 1 114 ? 6.740 11.174 1.652 1.00 85.00 114 ALA A N 1
ATOM 879 C CA . ALA A 1 114 ? 6.182 12.418 1.146 1.00 85.00 114 ALA A CA 1
ATOM 880 C C . ALA A 1 114 ? 4.645 12.357 1.130 1.00 85.00 114 ALA A C 1
ATOM 882 O O . ALA A 1 114 ? 3.990 13.312 1.543 1.00 85.00 114 ALA A O 1
ATOM 883 N N . LEU A 1 115 ? 4.060 11.225 0.718 1.00 84.06 115 LEU A N 1
ATOM 884 C CA . LEU A 1 115 ? 2.611 11.028 0.745 1.00 84.06 115 LEU A CA 1
ATOM 885 C C . LEU A 1 115 ? 2.056 11.004 2.179 1.00 84.06 115 LEU A C 1
ATOM 887 O O . LEU A 1 115 ? 1.084 11.708 2.448 1.00 84.06 115 LEU A O 1
ATOM 891 N N . GLN A 1 116 ? 2.694 10.279 3.103 1.00 85.19 116 GLN A N 1
ATOM 892 C CA . GLN A 1 116 ? 2.326 10.257 4.523 1.00 85.19 116 GLN A CA 1
ATOM 893 C C . GLN A 1 116 ? 2.420 11.656 5.145 1.00 85.19 116 GLN A C 1
ATOM 895 O O . GLN A 1 116 ? 1.486 12.129 5.788 1.00 85.19 116 GLN A O 1
ATOM 900 N N . THR A 1 117 ? 3.518 12.368 4.879 1.00 83.00 117 THR A N 1
ATOM 901 C CA . THR A 1 117 ? 3.723 13.753 5.325 1.00 83.00 117 THR A CA 1
ATOM 902 C C . THR A 1 117 ? 2.621 14.661 4.788 1.00 83.00 117 THR A C 1
ATOM 904 O O . THR A 1 117 ? 2.090 15.480 5.532 1.00 83.00 117 THR A O 1
ATOM 907 N N . LYS A 1 118 ? 2.214 14.489 3.527 1.00 84.88 118 LYS A N 1
ATOM 908 C CA . LYS A 1 118 ? 1.107 15.241 2.929 1.00 84.88 118 LYS A CA 1
ATOM 909 C C . LYS A 1 118 ? -0.231 14.944 3.598 1.00 84.88 118 LYS A C 1
ATOM 911 O O . LYS A 1 118 ? -1.022 15.870 3.756 1.00 84.88 118 LYS A O 1
ATOM 916 N N . GLN A 1 119 ? -0.495 13.694 3.967 1.00 80.69 119 GLN A N 1
ATOM 917 C CA . GLN A 1 119 ? -1.735 13.313 4.645 1.00 80.69 119 GLN A CA 1
ATOM 918 C C . GLN A 1 119 ? -1.801 13.860 6.077 1.00 80.69 119 GLN A C 1
ATOM 920 O O . GLN A 1 119 ? -2.864 14.302 6.499 1.00 80.69 119 GLN A O 1
ATOM 925 N N . GLU A 1 120 ? -0.676 13.898 6.796 1.00 83.75 120 GLU A N 1
ATOM 926 C CA . GLU A 1 120 ? -0.634 14.381 8.185 1.00 83.75 120 GLU A CA 1
ATOM 927 C C . GLU A 1 120 ? -0.451 15.898 8.319 1.00 83.75 120 GLU A C 1
ATOM 929 O O . GLU A 1 120 ? -1.071 16.529 9.170 1.00 83.75 120 GLU A O 1
ATOM 934 N N . ARG A 1 121 ? 0.421 16.499 7.502 1.00 83.19 121 ARG A N 1
ATOM 935 C CA . ARG A 1 121 ? 0.818 17.917 7.606 1.00 83.19 121 ARG A CA 1
ATOM 936 C C . ARG A 1 121 ? 0.215 18.800 6.518 1.00 83.19 121 ARG A C 1
ATOM 938 O O . ARG A 1 121 ? 0.385 20.018 6.545 1.00 83.19 121 ARG A O 1
ATOM 945 N N . GLY A 1 122 ? -0.463 18.202 5.544 1.00 83.75 122 GLY A N 1
ATOM 946 C CA . GLY A 1 122 ? -1.039 18.898 4.403 1.00 83.75 122 GLY A CA 1
ATOM 947 C C . GLY A 1 122 ? -0.057 19.138 3.250 1.00 83.75 122 GLY A C 1
ATOM 948 O O . GLY A 1 122 ? 1.172 19.077 3.374 1.00 83.75 122 GLY A O 1
ATOM 949 N N . THR A 1 123 ? -0.633 19.445 2.084 1.00 85.81 123 THR A N 1
ATOM 950 C CA . THR A 1 123 ? 0.094 19.638 0.818 1.00 85.81 123 THR A CA 1
ATOM 951 C C . THR A 1 123 ? 1.126 20.758 0.894 1.00 85.81 123 THR A C 1
ATOM 953 O O . THR A 1 123 ? 2.281 20.538 0.541 1.00 85.81 123 THR A O 1
ATOM 956 N N . TRP A 1 124 ? 0.740 21.939 1.388 1.00 84.12 124 TRP A N 1
ATOM 957 C CA . TRP A 1 124 ? 1.621 23.111 1.429 1.00 84.12 124 TRP A CA 1
ATOM 958 C C . TRP A 1 124 ? 2.843 22.904 2.322 1.00 84.12 124 TRP A C 1
ATOM 960 O O . TRP A 1 124 ? 3.950 23.278 1.946 1.00 84.12 124 TRP A O 1
ATOM 970 N N . ASN A 1 125 ? 2.669 22.238 3.466 1.00 87.62 125 ASN A N 1
ATOM 971 C CA . ASN A 1 125 ? 3.782 21.935 4.358 1.00 87.62 125 ASN A CA 1
ATOM 972 C C . ASN A 1 125 ? 4.769 20.960 3.695 1.00 87.62 125 ASN A C 1
ATOM 974 O O . ASN A 1 125 ? 5.979 21.131 3.795 1.00 87.62 125 ASN A O 1
ATOM 978 N N . THR A 1 126 ? 4.255 19.968 2.966 1.00 85.81 126 THR A N 1
ATOM 979 C CA . THR A 1 126 ? 5.089 18.998 2.241 1.00 85.81 126 THR A CA 1
ATOM 980 C C . THR A 1 126 ? 5.866 19.662 1.107 1.00 85.81 126 THR A C 1
ATOM 982 O O . THR A 1 126 ? 7.062 19.439 0.989 1.00 85.81 126 THR A O 1
ATOM 985 N N . VAL A 1 127 ? 5.228 20.521 0.308 1.00 83.56 127 VAL A N 1
ATOM 986 C CA . VAL A 1 127 ? 5.903 21.214 -0.804 1.00 83.56 127 VAL A CA 1
ATOM 987 C C . VAL A 1 127 ? 7.033 22.120 -0.311 1.00 83.56 127 VAL A C 1
ATOM 989 O O . VAL A 1 127 ? 8.093 22.152 -0.926 1.00 83.56 127 VAL A O 1
ATOM 992 N N . LEU A 1 128 ? 6.824 22.845 0.791 1.00 84.81 128 LEU A N 1
ATOM 993 C CA . LEU A 1 128 ? 7.779 23.852 1.262 1.00 84.81 128 LEU A CA 1
ATOM 994 C C . LEU A 1 128 ? 8.919 23.280 2.110 1.00 84.81 128 LEU A C 1
ATOM 996 O O . LEU A 1 128 ? 10.011 23.842 2.109 1.00 84.81 128 LEU A O 1
ATOM 1000 N N . TYR A 1 129 ? 8.676 22.197 2.854 1.00 84.38 129 TYR A N 1
ATOM 1001 C CA . TYR A 1 129 ? 9.594 21.763 3.912 1.00 84.38 129 TYR A CA 1
ATOM 1002 C C . TYR A 1 129 ? 10.083 20.320 3.782 1.00 84.38 129 TYR A C 1
ATOM 1004 O O . TYR A 1 129 ? 10.886 19.886 4.608 1.00 84.38 129 TYR A O 1
ATOM 1012 N N . TYR A 1 130 ? 9.649 19.563 2.773 1.00 81.25 130 TYR A N 1
ATOM 1013 C CA . TYR A 1 130 ? 10.151 18.206 2.566 1.00 81.25 130 TYR A CA 1
ATOM 1014 C C . TYR A 1 130 ? 11.569 18.238 1.963 1.00 81.25 130 TYR A C 1
ATOM 1016 O O . TYR A 1 130 ? 11.791 18.972 1.001 1.00 81.25 130 TYR A O 1
ATOM 1024 N N . PRO A 1 131 ? 12.550 17.470 2.491 1.00 83.25 131 PRO A N 1
ATOM 1025 C CA . PRO A 1 131 ? 12.410 16.349 3.430 1.00 83.25 131 PRO A CA 1
ATOM 1026 C C . PRO A 1 131 ? 12.626 16.677 4.924 1.00 83.25 131 PRO A C 1
ATOM 1028 O O . PRO A 1 131 ? 12.654 15.758 5.743 1.00 83.25 131 PRO A O 1
ATOM 1031 N N . PHE A 1 132 ? 12.786 17.943 5.318 1.00 87.38 132 PHE A N 1
ATOM 1032 C CA . PHE A 1 132 ? 13.077 18.339 6.708 1.00 87.38 132 PHE A CA 1
ATOM 1033 C C . PHE A 1 132 ? 11.916 18.074 7.677 1.00 87.38 132 PHE A C 1
ATOM 1035 O O . PHE A 1 132 ? 12.133 17.780 8.849 1.00 87.38 132 PHE A O 1
ATOM 1042 N N . ASN A 1 133 ? 10.679 18.131 7.185 1.00 84.62 133 ASN A N 1
ATOM 1043 C CA . ASN A 1 133 ? 9.456 17.852 7.940 1.00 84.62 133 ASN A CA 1
ATOM 1044 C C . ASN A 1 133 ? 8.951 16.402 7.783 1.00 84.62 133 ASN A C 1
ATOM 1046 O O . ASN A 1 133 ? 7.793 16.124 8.101 1.00 84.62 133 ASN A O 1
ATOM 1050 N N . ARG A 1 134 ? 9.787 15.498 7.256 1.00 86.31 134 ARG A N 1
ATOM 1051 C CA . ARG A 1 134 ? 9.399 14.136 6.878 1.00 86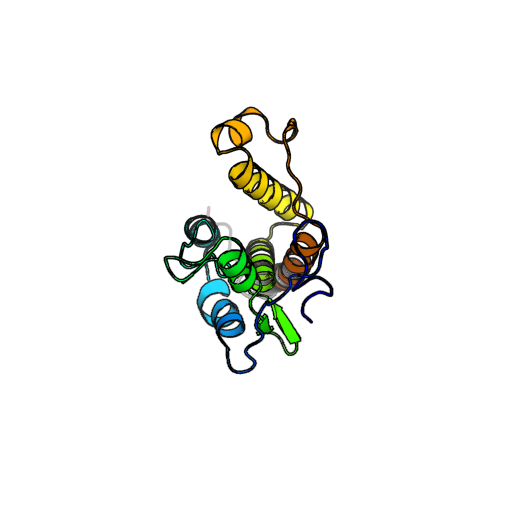.31 134 ARG A CA 1
ATOM 1052 C C . ARG A 1 134 ? 8.754 13.375 8.035 1.00 86.31 134 ARG A C 1
ATOM 1054 O O . ARG A 1 134 ? 9.390 13.134 9.061 1.00 86.31 134 ARG A O 1
ATOM 1061 N N . VAL A 1 135 ? 7.540 12.896 7.798 1.00 83.44 135 VAL A N 1
ATOM 1062 C CA . VAL A 1 135 ? 6.898 11.852 8.593 1.00 83.44 135 VAL A CA 1
ATOM 1063 C C . VAL A 1 135 ? 7.193 10.505 7.949 1.00 83.44 135 VAL A C 1
ATOM 1065 O O . VAL A 1 135 ? 7.010 10.338 6.744 1.00 83.44 135 VAL A O 1
ATOM 1068 N N . ARG A 1 136 ? 7.678 9.558 8.756 1.00 82.88 136 ARG A N 1
ATOM 1069 C CA . ARG A 1 136 ? 7.913 8.187 8.307 1.00 82.88 136 ARG A CA 1
ATOM 1070 C C . ARG A 1 136 ? 6.682 7.338 8.546 1.00 82.88 136 ARG A C 1
ATOM 1072 O O . ARG A 1 136 ? 6.105 7.396 9.629 1.00 82.88 136 ARG A O 1
ATOM 1079 N N . GLU A 1 137 ? 6.331 6.510 7.573 1.00 82.19 137 GLU A N 1
ATOM 1080 C CA . GLU A 1 137 ? 5.342 5.465 7.820 1.00 82.19 137 GLU A CA 1
ATOM 1081 C C . GLU A 1 137 ? 5.829 4.475 8.888 1.00 82.19 137 GLU A C 1
ATOM 1083 O O . GLU A 1 137 ? 7.025 4.194 8.995 1.00 82.19 137 GLU A O 1
ATOM 1088 N N . GLY A 1 138 ? 4.899 3.926 9.673 1.00 83.06 138 GLY A N 1
ATOM 1089 C CA . GLY A 1 138 ? 5.213 2.898 10.666 1.00 83.06 138 GLY A CA 1
ATOM 1090 C C . GLY A 1 138 ? 5.817 1.639 10.031 1.00 83.06 138 GLY A C 1
ATOM 1091 O O . GLY A 1 138 ? 5.536 1.318 8.872 1.00 83.06 138 GLY A O 1
ATOM 1092 N N . LEU A 1 139 ? 6.617 0.901 10.810 1.00 84.25 139 LEU A N 1
ATOM 1093 C CA . LEU A 1 139 ? 7.239 -0.364 10.385 1.00 84.25 139 LEU A CA 1
ATOM 1094 C C . LEU A 1 139 ? 6.244 -1.345 9.729 1.00 84.25 139 LEU A C 1
ATOM 1096 O O . LEU A 1 139 ? 6.588 -1.878 8.671 1.00 84.25 139 LEU A O 1
ATOM 1100 N N . PRO A 1 140 ? 5.007 -1.521 10.248 1.00 85.88 140 PRO A N 1
ATOM 1101 C CA . PRO A 1 140 ? 4.008 -2.385 9.616 1.00 85.88 140 PRO A CA 1
ATOM 1102 C C . PRO A 1 140 ? 3.711 -2.048 8.152 1.00 85.88 140 PRO A C 1
ATOM 1104 O O . PRO A 1 140 ? 3.581 -2.934 7.313 1.00 85.88 140 PRO A O 1
ATOM 1107 N N . SER A 1 141 ? 3.612 -0.761 7.809 1.00 88.06 141 SER A N 1
ATOM 1108 C CA . SER A 1 141 ? 3.316 -0.347 6.434 1.00 88.06 141 SER A CA 1
ATOM 1109 C C . SER A 1 141 ? 4.512 -0.528 5.510 1.00 88.06 141 SER A C 1
ATOM 1111 O O . SER A 1 141 ? 4.345 -0.984 4.379 1.00 88.06 141 SER A O 1
ATOM 1113 N N . GLN A 1 142 ? 5.720 -0.247 6.005 1.00 91.06 142 GLN A N 1
ATOM 1114 C CA . GLN A 1 142 ? 6.941 -0.400 5.217 1.00 91.06 142 GLN A CA 1
ATOM 1115 C C . GLN A 1 142 ? 7.180 -1.854 4.798 1.00 91.06 142 GLN A C 1
ATOM 1117 O O . GLN A 1 142 ? 7.643 -2.090 3.685 1.00 91.06 142 GLN A O 1
ATOM 1122 N N . GLN A 1 143 ? 6.852 -2.829 5.652 1.00 91.94 143 GLN A N 1
ATOM 1123 C CA . GLN A 1 143 ? 7.016 -4.246 5.317 1.00 91.94 143 GLN A CA 1
ATOM 1124 C C . GLN A 1 143 ? 6.080 -4.688 4.189 1.00 91.94 143 GLN A C 1
ATOM 1126 O O . GLN A 1 143 ? 6.543 -5.290 3.222 1.00 91.94 143 GLN A O 1
ATOM 1131 N N . ALA A 1 144 ? 4.796 -4.325 4.255 1.00 94.06 144 ALA A N 1
ATOM 1132 C CA . ALA A 1 144 ? 3.843 -4.648 3.194 1.00 94.06 144 ALA A CA 1
ATOM 1133 C C . ALA A 1 144 ? 4.204 -3.951 1.870 1.00 94.06 144 ALA A C 1
ATOM 1135 O O . ALA A 1 144 ? 4.218 -4.585 0.816 1.00 94.06 144 ALA A O 1
ATOM 1136 N N . GLN A 1 145 ? 4.608 -2.674 1.929 1.00 95.69 145 GLN A N 1
ATOM 1137 C CA . GLN A 1 145 ? 5.145 -1.948 0.771 1.00 95.69 145 GLN A CA 1
ATOM 1138 C C . GLN A 1 145 ? 6.369 -2.644 0.179 1.00 95.69 145 GLN A C 1
ATOM 1140 O O . GLN A 1 145 ? 6.494 -2.750 -1.038 1.00 95.69 145 GLN A O 1
ATOM 1145 N N . ARG A 1 146 ? 7.284 -3.125 1.026 1.00 95.56 146 ARG A N 1
ATOM 1146 C CA . ARG A 1 146 ? 8.495 -3.819 0.587 1.00 95.56 146 ARG A CA 1
ATOM 1147 C C . ARG A 1 146 ? 8.173 -5.149 -0.085 1.00 95.56 146 ARG A C 1
ATOM 1149 O O . ARG A 1 146 ? 8.788 -5.450 -1.104 1.00 95.56 146 ARG A O 1
ATOM 1156 N N . ALA A 1 147 ? 7.224 -5.910 0.460 1.00 95.50 147 ALA A N 1
ATOM 1157 C CA . ALA A 1 147 ? 6.773 -7.171 -0.119 1.00 95.50 147 ALA A CA 1
ATOM 1158 C C . ALA A 1 147 ? 6.253 -6.961 -1.550 1.00 95.50 147 ALA A C 1
ATOM 1160 O O . ALA A 1 147 ? 6.804 -7.540 -2.487 1.00 95.50 147 ALA A O 1
ATOM 1161 N N . GLY A 1 148 ? 5.305 -6.036 -1.738 1.00 96.69 148 GLY A N 1
ATOM 1162 C CA . GLY A 1 148 ? 4.782 -5.719 -3.070 1.00 96.69 148 GLY A CA 1
ATOM 1163 C C . GLY A 1 148 ? 5.847 -5.143 -4.004 1.00 96.69 148 GLY A C 1
ATOM 1164 O O . GLY A 1 148 ? 5.930 -5.526 -5.170 1.00 96.69 148 GLY A O 1
ATOM 1165 N N . HIS A 1 149 ? 6.719 -4.268 -3.489 1.00 97.69 149 HIS A N 1
ATOM 1166 C CA . HIS A 1 149 ? 7.809 -3.663 -4.263 1.00 97.69 149 HIS A CA 1
ATOM 1167 C C . HIS A 1 149 ? 8.770 -4.697 -4.836 1.00 97.69 149 HIS A C 1
ATOM 1169 O O . HIS A 1 149 ? 9.115 -4.609 -6.011 1.00 97.69 149 HIS A O 1
ATOM 1175 N N . ASN A 1 150 ? 9.174 -5.687 -4.040 1.00 97.19 150 ASN A N 1
ATOM 1176 C CA . ASN A 1 150 ? 10.087 -6.731 -4.495 1.00 97.19 150 ASN A CA 1
ATOM 1177 C C . ASN A 1 150 ? 9.490 -7.529 -5.661 1.00 97.19 150 ASN A C 1
ATOM 1179 O O . ASN A 1 150 ? 10.179 -7.749 -6.659 1.00 97.19 150 ASN A O 1
ATOM 1183 N N . ILE A 1 151 ? 8.208 -7.897 -5.566 1.00 96.25 151 ILE A N 1
ATOM 1184 C CA . ILE A 1 151 ? 7.495 -8.591 -6.643 1.00 96.25 151 ILE A CA 1
ATOM 1185 C C . ILE A 1 151 ? 7.428 -7.701 -7.885 1.00 96.25 151 ILE A C 1
ATOM 1187 O O . ILE A 1 151 ? 7.941 -8.080 -8.940 1.00 96.25 151 ILE A O 1
ATOM 1191 N N . GLY A 1 152 ? 6.904 -6.480 -7.758 1.00 96.56 152 GLY A N 1
ATOM 1192 C CA . GLY A 1 152 ? 6.772 -5.565 -8.892 1.00 96.56 152 GLY A CA 1
ATOM 1193 C C . GLY A 1 152 ? 8.108 -5.243 -9.572 1.00 96.56 152 GLY A C 1
ATOM 1194 O O . GLY A 1 152 ? 8.207 -5.224 -10.798 1.00 96.56 152 GLY A O 1
ATOM 1195 N N . HIS A 1 153 ? 9.168 -5.036 -8.792 1.00 96.62 153 HIS A N 1
ATOM 1196 C CA . HIS A 1 153 ? 10.484 -4.704 -9.330 1.00 96.62 153 HIS A CA 1
ATOM 1197 C C . HIS A 1 153 ? 11.140 -5.891 -10.045 1.00 96.62 153 HIS A C 1
ATOM 1199 O O . HIS A 1 153 ? 11.806 -5.695 -11.060 1.00 96.62 153 HIS A O 1
ATOM 1205 N N . SER A 1 154 ? 10.920 -7.122 -9.572 1.00 95.75 154 SER A N 1
ATOM 1206 C CA . SER A 1 154 ? 11.392 -8.320 -10.277 1.00 95.75 154 SER A CA 1
ATOM 1207 C C . SER A 1 154 ? 10.726 -8.483 -11.650 1.00 95.75 154 SER A C 1
ATOM 1209 O O . SER A 1 154 ? 11.418 -8.763 -12.628 1.00 95.75 154 SER A O 1
ATOM 1211 N N . ILE A 1 155 ? 9.423 -8.192 -11.757 1.00 95.56 155 ILE A N 1
ATOM 1212 C CA . ILE A 1 155 ? 8.687 -8.169 -13.032 1.00 95.56 155 ILE A CA 1
ATOM 1213 C C . ILE A 1 155 ? 9.288 -7.120 -13.977 1.00 95.56 155 ILE A C 1
ATOM 1215 O O . ILE A 1 155 ? 9.540 -7.402 -15.149 1.00 95.56 155 ILE A O 1
ATOM 1219 N N . PHE A 1 156 ? 9.577 -5.917 -13.470 1.00 94.88 156 PHE A N 1
ATOM 1220 C CA . PHE A 1 156 ? 10.225 -4.873 -14.266 1.00 94.88 156 PHE A CA 1
ATOM 1221 C C . PHE A 1 156 ? 11.590 -5.328 -14.812 1.00 94.88 156 PHE A C 1
ATOM 1223 O O . PHE A 1 156 ? 11.868 -5.153 -15.999 1.00 94.88 156 PHE A O 1
ATOM 1230 N N . GLN A 1 157 ? 12.430 -5.941 -13.972 1.00 93.94 157 GLN A N 1
ATOM 1231 C CA . GLN A 1 157 ? 13.756 -6.432 -14.367 1.00 93.94 157 GLN A CA 1
ATOM 1232 C C . GLN A 1 157 ? 13.689 -7.559 -15.408 1.00 93.94 157 GLN A C 1
ATOM 1234 O O . GLN A 1 157 ? 14.477 -7.564 -16.359 1.00 93.94 157 GLN A O 1
ATOM 1239 N N . GLN A 1 158 ? 12.737 -8.486 -15.267 1.00 93.19 158 GLN A N 1
ATOM 1240 C CA . GLN A 1 158 ? 12.487 -9.536 -16.259 1.00 93.19 158 GLN A CA 1
ATOM 1241 C C . GLN A 1 158 ? 12.104 -8.925 -17.610 1.00 93.19 158 GLN A C 1
ATOM 1243 O O . GLN A 1 158 ? 12.744 -9.221 -18.617 1.00 93.19 158 GLN A O 1
ATOM 1248 N N . GLY A 1 159 ? 11.165 -7.974 -17.621 1.00 91.25 159 GLY A N 1
ATOM 1249 C CA . GLY A 1 159 ? 10.755 -7.286 -18.846 1.00 91.25 159 GLY A CA 1
ATOM 1250 C C . GLY A 1 159 ? 11.881 -6.486 -19.516 1.00 91.25 159 GLY A C 1
ATOM 1251 O O . GLY A 1 159 ? 11.941 -6.419 -20.742 1.00 91.25 159 GLY A O 1
ATOM 1252 N N . GLN A 1 160 ? 12.805 -5.892 -18.749 1.00 90.44 160 GLN A N 1
ATOM 1253 C CA . GLN A 1 160 ? 14.012 -5.274 -19.322 1.00 90.44 160 GLN A CA 1
ATOM 1254 C C . GLN A 1 160 ? 14.921 -6.324 -19.967 1.00 90.44 160 GLN A C 1
ATOM 1256 O O . GLN A 1 160 ? 15.355 -6.143 -21.102 1.00 90.44 160 GLN A O 1
ATOM 1261 N N . SER A 1 161 ? 15.156 -7.438 -19.274 1.00 89.56 161 SER A N 1
ATOM 1262 C CA . SER A 1 161 ? 16.004 -8.525 -19.770 1.00 89.56 161 SER A CA 1
ATOM 1263 C C . SER A 1 161 ? 15.460 -9.106 -21.076 1.00 89.56 161 SER A C 1
ATOM 1265 O O . SER A 1 161 ? 16.207 -9.262 -22.036 1.00 89.56 161 SER A O 1
ATOM 1267 N N . GLU A 1 162 ? 14.152 -9.360 -21.158 1.00 90.50 162 GLU A N 1
ATOM 1268 C CA . GLU A 1 162 ? 13.486 -9.841 -22.375 1.00 90.50 162 GLU A CA 1
ATOM 1269 C C . GLU A 1 162 ? 13.626 -8.863 -23.547 1.00 90.50 162 GLU A C 1
ATOM 1271 O O . GLU A 1 162 ? 13.895 -9.281 -24.673 1.00 90.50 162 GLU A O 1
ATOM 1276 N N . ARG A 1 163 ? 13.495 -7.554 -23.297 1.00 89.12 163 ARG A N 1
ATOM 1277 C CA . ARG A 1 163 ? 13.690 -6.521 -24.328 1.00 89.12 163 ARG A CA 1
ATOM 1278 C C . ARG A 1 163 ? 15.127 -6.491 -24.836 1.00 89.12 163 ARG A C 1
ATOM 1280 O O . ARG A 1 163 ? 15.332 -6.338 -26.038 1.00 89.12 163 ARG A O 1
ATOM 1287 N N . GLU A 1 164 ? 16.113 -6.635 -23.954 1.00 87.50 164 GLU A N 1
ATOM 1288 C CA . GLU A 1 164 ? 17.522 -6.722 -24.355 1.00 87.50 164 GLU A CA 1
ATOM 1289 C C . GLU A 1 164 ? 17.796 -8.004 -25.152 1.00 87.50 164 GLU A C 1
ATOM 1291 O O . GLU A 1 164 ? 18.381 -7.939 -26.233 1.00 87.50 164 GLU A O 1
ATOM 1296 N N . TRP A 1 165 ? 17.280 -9.154 -24.707 1.00 83.25 165 TRP A N 1
ATOM 1297 C CA . TRP A 1 165 ? 17.368 -10.408 -25.460 1.00 83.25 165 TRP A CA 1
ATOM 1298 C C . TRP A 1 165 ? 16.751 -10.294 -26.853 1.00 83.25 165 TRP A C 1
ATOM 1300 O O . TRP A 1 165 ? 17.365 -10.728 -27.827 1.00 83.25 165 TRP A O 1
ATOM 1310 N N . GLN A 1 166 ? 15.580 -9.666 -26.982 1.00 86.00 166 GLN A N 1
ATOM 1311 C CA . GLN A 1 166 ? 14.945 -9.417 -28.278 1.00 86.00 166 GLN A CA 1
ATOM 1312 C C . GLN A 1 166 ? 15.800 -8.521 -29.178 1.00 86.00 166 GLN A C 1
ATOM 1314 O O . GLN A 1 166 ? 15.902 -8.793 -30.368 1.00 86.00 166 GLN A O 1
ATOM 1319 N N . LYS A 1 167 ? 16.450 -7.478 -28.645 1.00 85.94 167 LYS A N 1
ATOM 1320 C CA . LYS A 1 167 ? 17.360 -6.632 -29.441 1.00 85.94 167 LYS A CA 1
ATOM 1321 C C . LYS A 1 167 ? 18.554 -7.420 -29.978 1.00 85.94 167 LYS A C 1
ATOM 1323 O O . LYS A 1 167 ? 18.939 -7.203 -31.121 1.00 85.94 167 LYS A O 1
ATOM 1328 N N . ILE A 1 168 ? 1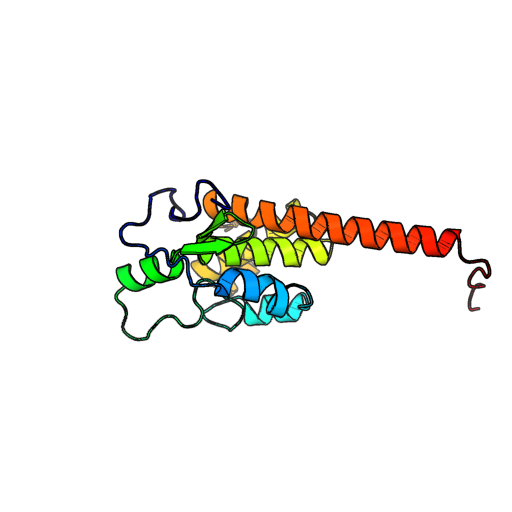9.118 -8.314 -29.165 1.00 83.94 168 ILE A N 1
ATOM 1329 C CA . ILE A 1 168 ? 20.316 -9.099 -29.504 1.00 83.94 168 ILE A CA 1
ATOM 1330 C C . ILE A 1 168 ? 19.984 -10.249 -30.468 1.00 83.94 168 ILE A C 1
ATOM 1332 O O . ILE A 1 168 ? 20.794 -10.591 -31.323 1.00 83.94 168 ILE A O 1
ATOM 1336 N N . THR A 1 169 ? 18.796 -10.845 -30.343 1.00 83.50 169 THR A N 1
ATOM 1337 C CA . THR A 1 169 ? 18.358 -11.996 -31.156 1.00 83.50 169 THR A CA 1
ATOM 1338 C C . THR A 1 169 ? 17.555 -11.608 -32.397 1.00 83.50 169 THR A C 1
ATOM 1340 O O . THR A 1 169 ? 17.264 -12.474 -33.220 1.00 83.50 169 THR A O 1
ATOM 1343 N N . ASN A 1 170 ? 17.199 -10.329 -32.561 1.00 75.81 170 ASN A N 1
ATOM 1344 C CA . ASN A 1 170 ? 16.475 -9.856 -33.734 1.00 75.81 170 ASN A CA 1
ATOM 1345 C C . ASN A 1 170 ? 17.361 -9.976 -34.995 1.00 75.81 170 ASN A C 1
ATOM 1347 O O . ASN A 1 170 ? 18.361 -9.262 -35.096 1.00 75.81 170 ASN A O 1
ATOM 1351 N N . PRO A 1 171 ? 16.988 -10.819 -35.980 1.00 69.81 171 PRO A N 1
ATOM 1352 C CA . PRO A 1 171 ? 17.789 -11.058 -37.183 1.00 69.81 171 PRO A CA 1
ATOM 1353 C C . PRO A 1 171 ? 17.876 -9.839 -38.116 1.00 69.81 171 PRO A C 1
ATOM 1355 O O . PRO A 1 171 ? 18.701 -9.830 -39.026 1.00 69.81 171 PRO A O 1
ATOM 1358 N N . TYR A 1 172 ? 17.054 -8.809 -37.887 1.00 67.12 172 TYR A N 1
ATOM 1359 C CA . TYR A 1 172 ? 17.093 -7.536 -38.603 1.00 67.12 172 TYR A CA 1
ATOM 1360 C C . TYR A 1 172 ? 17.376 -6.394 -37.616 1.00 67.12 172 TYR A C 1
ATOM 1362 O O . TYR A 1 172 ? 16.431 -5.857 -37.021 1.00 67.12 172 TYR A O 1
ATOM 1370 N N . PRO A 1 173 ? 18.647 -6.006 -37.397 1.00 60.53 173 PRO A N 1
ATOM 1371 C CA . PRO A 1 173 ? 18.957 -4.854 -36.560 1.00 60.53 173 PRO A CA 1
ATOM 1372 C C . PRO A 1 173 ? 18.237 -3.628 -37.129 1.00 60.53 173 PRO A C 1
ATOM 1374 O O . PRO A 1 173 ? 18.262 -3.385 -38.334 1.00 60.53 173 PRO A O 1
ATOM 1377 N N . ARG A 1 174 ? 17.541 -2.871 -36.271 1.00 61.34 174 ARG A N 1
ATOM 1378 C CA . ARG A 1 174 ? 16.938 -1.598 -36.682 1.00 61.34 174 ARG A CA 1
ATOM 1379 C C . ARG A 1 174 ? 18.082 -0.688 -37.122 1.00 61.34 174 ARG A C 1
ATOM 1381 O O . ARG A 1 174 ? 18.822 -0.205 -36.268 1.00 61.34 174 ARG A O 1
ATOM 1388 N N . GLU A 1 175 ? 18.238 -0.504 -38.430 1.00 56.22 175 GLU A N 1
ATOM 1389 C CA . GLU A 1 175 ? 19.190 0.454 -38.981 1.00 56.22 175 GLU A CA 1
ATOM 1390 C C . GLU A 1 175 ? 18.944 1.846 -38.373 1.00 56.22 175 GLU A C 1
ATOM 1392 O O . GLU A 1 175 ? 17.803 2.162 -37.998 1.00 56.22 175 GLU A O 1
ATOM 1397 N N . PRO A 1 176 ? 19.989 2.684 -38.239 1.00 57.22 176 PRO A N 1
ATOM 1398 C CA . PRO A 1 176 ? 19.813 4.048 -37.772 1.00 57.22 176 PRO A CA 1
ATOM 1399 C C . PRO A 1 176 ? 18.808 4.752 -38.684 1.00 57.22 176 PRO A C 1
ATOM 1401 O O . PRO A 1 176 ? 18.990 4.807 -39.899 1.00 57.22 176 PRO A O 1
ATOM 1404 N N . LYS A 1 177 ? 17.735 5.286 -38.099 1.00 54.88 177 LYS A N 1
ATOM 1405 C CA . LYS A 1 177 ? 16.889 6.248 -38.802 1.00 54.88 177 LYS A CA 1
ATOM 1406 C C . LYS A 1 177 ? 17.678 7.554 -38.866 1.00 54.88 177 LYS A C 1
ATOM 1408 O O . LYS A 1 177 ? 17.763 8.244 -37.851 1.00 54.88 177 LYS A O 1
ATOM 1413 N N . TRP A 1 178 ? 18.313 7.801 -40.009 1.00 59.22 178 TRP A N 1
ATOM 1414 C CA . TRP A 1 178 ? 18.873 9.102 -40.375 1.00 59.22 178 TRP A CA 1
ATOM 1415 C C . TRP A 1 178 ? 17.746 10.086 -40.688 1.00 59.22 178 TRP A C 1
ATOM 1417 O O . TRP A 1 178 ? 16.738 9.644 -41.290 1.00 59.22 178 TRP A O 1
#

Foldseek 3Di:
DLDPQQQADLVRHGQPPQAEDAPDCPLVCCCPPPQVPDAPVNLVVQCDDQGPLVQLQDPQDPPDDPSSSSSSSSHWYDDPNDIGGSLLSSLLSLLLNCQLVQHDLVRSQQVVQLVVCCVPVNDVCSVPQPPPSTDGGGPSSSSSSNNSNVVNNVNNVVVVVVVVVCCVPPPDHPPDPD

Radius of gyration: 18.73 Å; chains: 1; bounding box: 42×42×59 Å

pLDDT: mean 89.22, std 8.18, range [54.88, 97.69]